Protein AF-A0A7C6THB0-F1 (afdb_monomer_lite)

Foldseek 3Di:
DLVPPPPPDAADPVPPPPRDHPVNLVVQCVVVVHDSVVSVVVVVVVVVCQCVVVDPDPVDHDD

Radius of gyration: 13.29 Å; chains: 1; bounding box: 29×30×32 Å

Sequence (63 aa):
MCLNCGCMEPDNRHGDERRIVMEDVVAAARATGMSIDDTIDTIRETLDRIQEGELRSQAWTPE

pLDDT: mean 93.66, std 7.18, range [52.41, 98.31]

Structure (mmCIF, N/CA/C/O backbone):
data_AF-A0A7C6THB0-F1
#
_entry.id   AF-A0A7C6THB0-F1
#
loop_
_atom_site.group_PDB
_atom_site.id
_atom_site.type_symbol
_atom_site.label_atom_id
_atom_site.label_alt_id
_atom_site.label_comp_id
_atom_site.label_asym_id
_atom_site.label_entity_id
_atom_site.label_seq_id
_atom_site.pdbx_PDB_ins_code
_atom_site.Cartn_x
_atom_site.Cartn_y
_atom_site.Cartn_z
_atom_site.occupancy
_atom_site.B_iso_or_equiv
_atom_site.auth_seq_id
_atom_site.auth_comp_id
_atom_site.auth_asym_id
_atom_site.auth_atom_id
_atom_site.pdbx_PDB_model_num
ATOM 1 N N . MET A 1 1 ? 10.170 -4.634 -3.897 1.00 52.41 1 MET A N 1
ATOM 2 C CA . MET A 1 1 ? 9.829 -6.056 -3.972 1.00 52.41 1 MET A CA 1
ATOM 3 C C . MET A 1 1 ? 9.018 -6.204 -5.243 1.00 52.41 1 MET A C 1
ATOM 5 O O . MET A 1 1 ? 8.232 -5.301 -5.453 1.00 52.41 1 MET A O 1
ATOM 9 N N . CYS A 1 2 ? 8.887 -7.356 -5.884 1.00 67.19 2 CYS A N 1
ATOM 10 C CA . CYS A 1 2 ? 7.503 -7.800 -5.942 1.00 67.19 2 CYS A CA 1
ATOM 11 C C . CYS A 1 2 ? 7.196 -8.092 -4.469 1.00 67.19 2 CYS A C 1
ATOM 13 O O . CYS A 1 2 ? 7.634 -9.113 -3.936 1.00 67.19 2 CYS A O 1
ATOM 15 N N . LEU A 1 3 ? 6.672 -7.086 -3.760 1.00 86.56 3 LEU A N 1
ATOM 16 C CA . LEU A 1 3 ? 6.679 -6.994 -2.294 1.00 86.56 3 LEU A CA 1
ATOM 17 C C . LEU A 1 3 ? 5.849 -8.113 -1.660 1.00 86.56 3 LEU A C 1
ATOM 19 O O . LEU A 1 3 ? 5.950 -8.365 -0.468 1.00 86.56 3 LEU A O 1
ATOM 23 N N . ASN A 1 4 ? 5.083 -8.818 -2.486 1.00 88.31 4 ASN A N 1
ATOM 24 C CA . ASN A 1 4 ? 4.223 -9.929 -2.135 1.00 88.31 4 ASN A CA 1
ATOM 25 C C . ASN A 1 4 ? 4.593 -11.268 -2.816 1.00 88.31 4 ASN A C 1
ATOM 27 O O . ASN A 1 4 ? 3.849 -12.228 -2.657 1.00 88.31 4 ASN A O 1
ATOM 31 N N . CYS A 1 5 ? 5.694 -11.365 -3.582 1.00 86.75 5 CYS A N 1
ATOM 32 C CA . CYS A 1 5 ? 6.078 -12.598 -4.307 1.00 86.75 5 CYS A CA 1
ATOM 33 C C . CYS A 1 5 ? 7.343 -13.287 -3.755 1.00 86.75 5 CYS A C 1
ATOM 35 O O . CYS A 1 5 ? 7.618 -14.430 -4.109 1.00 86.75 5 CYS A O 1
ATOM 37 N N . GLY A 1 6 ? 8.140 -12.614 -2.916 1.00 85.12 6 GLY A N 1
ATOM 38 C CA . GLY A 1 6 ? 9.316 -13.213 -2.261 1.00 85.12 6 GLY A CA 1
ATOM 39 C C . GLY A 1 6 ? 10.585 -13.353 -3.122 1.00 85.12 6 GLY A C 1
ATOM 40 O O . GLY A 1 6 ? 11.601 -13.818 -2.618 1.00 85.12 6 GLY A O 1
ATOM 41 N N . CYS A 1 7 ? 10.577 -12.914 -4.387 1.00 90.38 7 CYS A N 1
ATOM 42 C CA . CYS A 1 7 ? 11.735 -12.974 -5.299 1.00 90.38 7 CYS A CA 1
ATOM 43 C C . CYS A 1 7 ? 12.805 -11.887 -5.071 1.00 90.38 7 CYS A C 1
ATOM 45 O O . CYS A 1 7 ? 13.839 -11.905 -5.728 1.00 90.38 7 CYS A O 1
ATOM 47 N N . MET A 1 8 ? 12.564 -10.933 -4.165 1.00 88.69 8 MET A N 1
ATOM 48 C CA . MET A 1 8 ? 13.462 -9.810 -3.857 1.00 88.69 8 MET A CA 1
ATOM 49 C C . MET A 1 8 ? 13.782 -8.851 -5.024 1.00 88.69 8 MET A C 1
ATOM 51 O O . MET A 1 8 ? 14.775 -8.134 -4.958 1.00 88.69 8 MET A O 1
ATOM 55 N N . GLU A 1 9 ? 12.922 -8.743 -6.044 1.00 93.81 9 GLU A N 1
ATOM 56 C CA . GLU A 1 9 ? 13.076 -7.775 -7.151 1.00 93.81 9 GLU A CA 1
ATOM 57 C C . GLU A 1 9 ? 12.197 -6.501 -6.997 1.00 93.81 9 GLU A C 1
ATOM 59 O O . GLU A 1 9 ? 11.070 -6.493 -7.483 1.00 93.81 9 GLU A O 1
ATOM 64 N N . PRO A 1 10 ? 12.645 -5.434 -6.282 1.00 92.69 10 PRO A N 1
ATOM 65 C CA . PRO A 1 10 ? 12.221 -4.033 -6.372 1.00 92.69 10 PRO A CA 1
ATOM 66 C C . PRO A 1 10 ? 10.862 -3.637 -6.928 1.00 92.69 10 PRO A C 1
ATOM 68 O O . PRO A 1 10 ? 9.921 -3.250 -6.235 1.00 92.69 10 PRO A O 1
ATOM 71 N N . ASP A 1 11 ? 10.893 -3.692 -8.243 1.00 93.94 11 ASP A N 1
ATOM 72 C CA . ASP A 1 11 ? 10.151 -2.875 -9.181 1.00 93.94 11 ASP A CA 1
ATOM 73 C C . ASP A 1 11 ? 9.622 -3.766 -10.316 1.00 93.94 11 ASP A C 1
ATOM 75 O O . ASP A 1 11 ? 9.091 -3.282 -11.311 1.00 93.94 11 ASP A O 1
ATOM 79 N N . ASN A 1 12 ? 9.787 -5.090 -10.191 1.00 92.94 12 ASN A N 1
ATOM 80 C CA . ASN A 1 12 ? 9.416 -6.045 -11.221 1.00 92.94 12 ASN A CA 1
ATOM 81 C C . ASN A 1 12 ? 8.030 -6.639 -10.950 1.00 92.94 12 ASN A C 1
ATOM 83 O O . ASN A 1 12 ? 7.830 -7.422 -10.020 1.00 92.94 12 ASN A O 1
ATOM 87 N N . ARG A 1 13 ? 7.068 -6.316 -11.820 1.00 92.44 13 ARG A N 1
ATOM 88 C CA . ARG A 1 13 ? 5.718 -6.903 -11.795 1.00 92.44 13 ARG A CA 1
ATOM 89 C C . ARG A 1 13 ? 5.652 -8.289 -12.451 1.00 92.44 13 ARG A C 1
ATOM 91 O O . ARG A 1 13 ? 4.607 -8.918 -12.411 1.00 92.44 13 ARG A O 1
ATOM 98 N N . HIS A 1 14 ? 6.721 -8.787 -13.079 1.00 92.00 14 HIS A N 1
ATOM 99 C CA . HIS A 1 14 ? 6.759 -10.060 -13.823 1.00 92.00 14 HIS A CA 1
ATOM 100 C C . HIS A 1 14 ? 5.505 -10.324 -14.688 1.00 92.00 14 HIS A C 1
ATOM 102 O O . HIS A 1 14 ? 4.979 -11.437 -14.722 1.00 92.00 14 HIS A O 1
ATOM 108 N N . GLY A 1 15 ? 5.001 -9.283 -15.355 1.00 92.50 15 GLY A N 1
ATOM 109 C CA . GLY A 1 15 ? 3.841 -9.373 -16.244 1.00 92.50 15 GLY A CA 1
ATOM 110 C C . GLY A 1 15 ? 2.464 -9.455 -15.570 1.00 92.50 15 GLY A C 1
ATOM 111 O O . GLY A 1 15 ? 1.491 -9.663 -16.284 1.00 92.50 15 GLY A O 1
ATOM 112 N N . ASP A 1 16 ? 2.348 -9.285 -14.247 1.00 92.81 16 ASP A N 1
ATOM 113 C CA . ASP A 1 16 ? 1.053 -9.205 -13.551 1.00 92.81 16 ASP A CA 1
ATOM 114 C C . ASP A 1 16 ? 0.921 -7.881 -12.789 1.00 92.81 16 ASP A C 1
ATOM 116 O O . ASP A 1 16 ? 1.579 -7.648 -11.774 1.00 92.81 16 ASP A O 1
ATOM 120 N N . GLU A 1 17 ? 0.042 -7.011 -13.279 1.00 92.06 17 GLU A N 1
ATOM 121 C CA . GLU A 1 17 ? -0.175 -5.662 -12.745 1.00 92.06 17 GLU A CA 1
ATOM 122 C C . GLU A 1 17 ? -0.711 -5.652 -11.308 1.00 92.06 17 GLU A C 1
ATOM 124 O O . GLU A 1 17 ? -0.540 -4.666 -10.599 1.00 92.06 17 GLU A O 1
ATOM 129 N N . ARG A 1 18 ? -1.303 -6.758 -10.839 1.00 92.00 18 ARG A N 1
ATOM 130 C CA . ARG A 1 18 ? -1.876 -6.868 -9.485 1.00 92.00 18 ARG A CA 1
ATOM 131 C C . ARG A 1 18 ? -0.816 -7.024 -8.392 1.00 92.00 18 ARG A C 1
ATOM 133 O O . ARG A 1 18 ? -1.149 -7.091 -7.210 1.00 92.00 18 ARG A O 1
ATOM 140 N N . ARG A 1 19 ? 0.457 -7.157 -8.764 1.00 92.31 19 ARG A N 1
ATOM 141 C CA . ARG A 1 19 ? 1.574 -7.261 -7.821 1.00 92.31 19 ARG A CA 1
ATOM 142 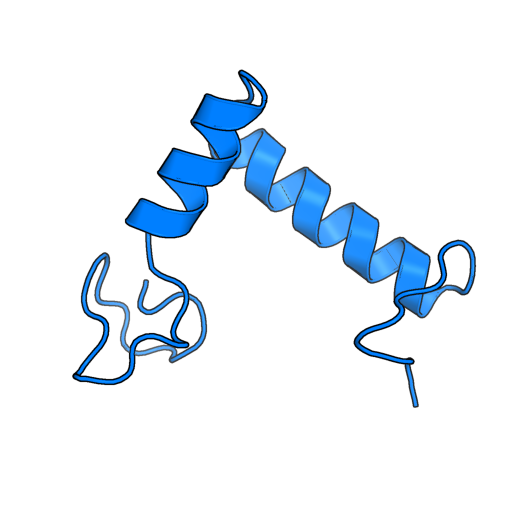C C . ARG A 1 19 ? 1.934 -5.900 -7.255 1.00 92.31 19 ARG A C 1
ATOM 144 O O . ARG A 1 19 ? 2.023 -4.935 -8.003 1.00 92.31 19 ARG A O 1
ATOM 151 N N . ILE A 1 20 ? 2.220 -5.869 -5.956 1.00 94.19 20 ILE A N 1
ATOM 152 C CA . ILE A 1 20 ? 2.657 -4.659 -5.259 1.00 94.19 20 ILE A CA 1
ATOM 153 C C . ILE A 1 20 ? 4.165 -4.500 -5.460 1.00 94.19 20 ILE A C 1
ATOM 155 O O . ILE A 1 20 ? 4.930 -5.398 -5.098 1.00 94.19 20 ILE A O 1
ATOM 159 N N . VAL A 1 21 ? 4.594 -3.369 -6.013 1.00 95.38 21 VAL A N 1
ATOM 160 C CA . VAL A 1 21 ? 6.011 -3.009 -6.187 1.00 95.38 21 VAL A CA 1
ATOM 161 C C . VAL A 1 21 ? 6.384 -1.743 -5.419 1.00 95.38 21 VAL A C 1
ATOM 163 O O . VAL A 1 21 ? 5.518 -1.086 -4.844 1.00 95.38 21 VAL A O 1
ATOM 166 N N . MET A 1 22 ? 7.675 -1.390 -5.364 1.00 95.31 22 MET A N 1
ATOM 167 C CA . MET A 1 22 ? 8.106 -0.183 -4.638 1.00 95.31 22 MET A CA 1
ATOM 168 C C . MET A 1 22 ? 7.454 1.096 -5.168 1.00 95.31 22 MET A C 1
ATOM 170 O O . MET A 1 22 ? 7.159 1.985 -4.373 1.00 95.31 22 MET A O 1
ATOM 174 N N . GLU A 1 23 ? 7.185 1.181 -6.473 1.00 95.56 23 GLU A N 1
ATOM 175 C CA . GLU A 1 23 ? 6.453 2.305 -7.066 1.00 95.56 23 GLU A CA 1
ATOM 176 C C . GLU A 1 23 ? 5.089 2.531 -6.393 1.00 95.56 23 GLU A C 1
ATOM 178 O O . GLU A 1 23 ? 4.749 3.675 -6.094 1.00 95.56 23 GLU A O 1
ATOM 183 N N . ASP A 1 24 ? 4.350 1.462 -6.075 1.00 96.00 24 ASP A N 1
ATOM 184 C CA . ASP A 1 24 ? 3.027 1.560 -5.446 1.00 96.00 24 ASP A CA 1
ATOM 185 C C . ASP A 1 24 ? 3.130 2.141 -4.026 1.00 96.00 24 ASP A C 1
ATOM 187 O O . ASP A 1 24 ? 2.352 3.015 -3.642 1.00 96.00 24 ASP A O 1
ATOM 191 N N . VAL A 1 25 ? 4.141 1.710 -3.261 1.00 95.94 25 VAL A N 1
ATOM 192 C CA . VAL A 1 25 ? 4.402 2.219 -1.902 1.00 95.94 25 VAL A CA 1
ATOM 193 C C . VAL A 1 25 ? 4.833 3.685 -1.943 1.00 95.94 25 VAL A C 1
ATOM 195 O O . VAL A 1 25 ? 4.334 4.499 -1.169 1.00 95.94 25 VAL A O 1
ATOM 198 N N . VAL A 1 26 ? 5.725 4.050 -2.870 1.00 97.25 26 VAL A N 1
ATOM 199 C CA . VAL A 1 26 ? 6.179 5.439 -3.047 1.00 97.25 26 VAL A CA 1
ATOM 200 C C . VAL A 1 26 ? 5.020 6.345 -3.464 1.00 97.25 26 VAL A C 1
ATOM 202 O O . VAL A 1 26 ? 4.913 7.467 -2.965 1.00 97.25 26 VAL A O 1
ATOM 205 N N . ALA A 1 27 ? 4.151 5.885 -4.365 1.00 97.50 27 ALA A N 1
ATOM 206 C CA . ALA A 1 27 ? 2.975 6.635 -4.787 1.00 97.50 27 ALA A CA 1
ATOM 207 C C . ALA A 1 27 ? 2.003 6.863 -3.618 1.00 97.50 27 ALA A C 1
ATOM 209 O O . ALA A 1 27 ? 1.555 7.994 -3.420 1.00 97.50 27 ALA A O 1
ATOM 210 N N . ALA A 1 28 ? 1.738 5.830 -2.810 1.00 97.31 28 ALA A N 1
ATOM 211 C CA . ALA A 1 28 ? 0.896 5.934 -1.619 1.00 97.31 28 ALA A CA 1
ATOM 212 C C . ALA A 1 28 ? 1.470 6.921 -0.588 1.00 97.31 28 ALA A C 1
ATOM 214 O O . ALA A 1 28 ? 0.762 7.829 -0.155 1.00 97.31 28 ALA A O 1
ATOM 215 N N . ALA A 1 29 ? 2.764 6.807 -0.274 1.00 98.06 29 ALA A N 1
ATOM 216 C CA . ALA A 1 29 ? 3.455 7.700 0.656 1.00 98.06 29 ALA A CA 1
ATOM 217 C C . ALA A 1 29 ? 3.385 9.169 0.204 1.00 98.06 29 ALA A C 1
ATOM 219 O O . ALA A 1 29 ? 3.075 10.071 0.982 1.00 98.06 29 ALA A O 1
ATOM 220 N N . ARG A 1 30 ? 3.602 9.427 -1.094 1.00 98.19 30 ARG A N 1
ATOM 221 C CA . ARG A 1 30 ? 3.499 10.777 -1.672 1.00 98.19 30 ARG A CA 1
ATOM 222 C C . ARG A 1 30 ? 2.084 11.340 -1.617 1.00 98.19 30 ARG A C 1
ATOM 224 O O . ARG A 1 30 ? 1.936 12.539 -1.405 1.00 98.19 30 ARG A O 1
ATOM 231 N N . ALA A 1 31 ? 1.064 10.507 -1.815 1.00 98.31 31 ALA A N 1
ATOM 232 C CA . ALA A 1 31 ? -0.329 10.945 -1.790 1.00 98.31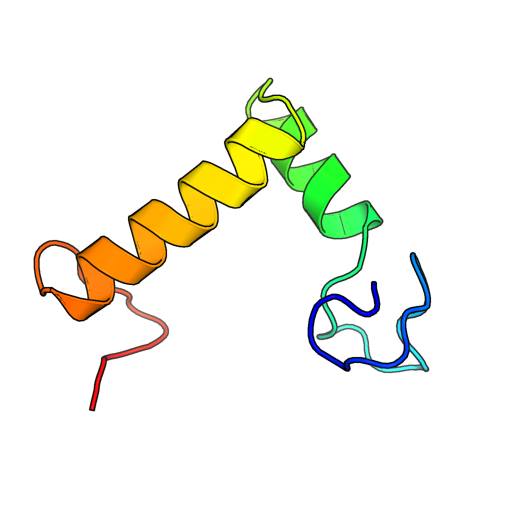 31 ALA A CA 1
ATOM 233 C C . ALA A 1 31 ? -0.762 11.455 -0.404 1.00 98.31 31 ALA A C 1
ATOM 235 O O . ALA A 1 31 ? -1.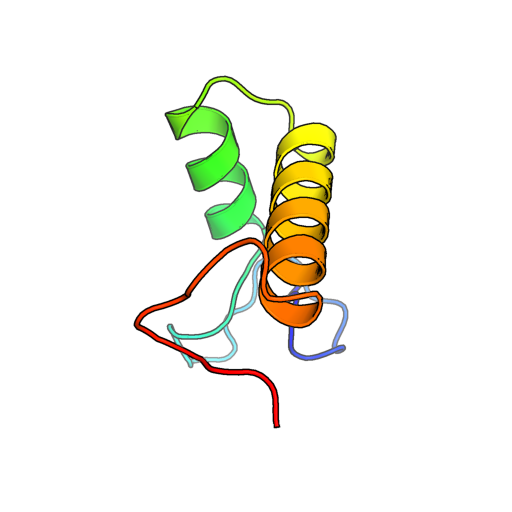629 12.323 -0.320 1.00 98.31 31 ALA A O 1
ATOM 236 N N . THR A 1 32 ? -0.150 10.946 0.668 1.00 96.81 32 THR A N 1
ATOM 237 C CA . THR A 1 32 ? -0.464 11.311 2.060 1.00 96.81 32 THR A CA 1
ATOM 238 C C . THR A 1 32 ? 0.585 12.214 2.713 1.00 96.81 32 THR A C 1
ATOM 240 O O . THR A 1 32 ? 0.347 12.730 3.802 1.00 96.81 32 THR A O 1
ATOM 243 N N . GLY A 1 33 ? 1.735 12.428 2.066 1.00 97.81 33 GLY A N 1
ATOM 244 C CA . GLY A 1 33 ? 2.865 13.164 2.640 1.00 97.81 33 GLY A CA 1
ATOM 245 C C . GLY A 1 33 ? 3.626 12.389 3.723 1.00 97.81 33 GLY A C 1
ATOM 246 O O . GLY A 1 33 ? 4.348 13.002 4.506 1.00 97.81 33 GLY A O 1
ATOM 247 N N . MET A 1 34 ? 3.460 11.066 3.782 1.00 97.69 34 MET A N 1
ATOM 248 C CA . MET A 1 34 ? 4.130 10.181 4.739 1.00 97.69 34 MET A CA 1
ATOM 249 C C . MET A 1 34 ? 5.513 9.744 4.244 1.00 97.69 34 MET A C 1
ATOM 251 O O . MET A 1 34 ? 5.804 9.770 3.044 1.00 97.69 34 MET A O 1
ATOM 255 N N . SER A 1 35 ? 6.372 9.306 5.169 1.00 98.31 35 SER A N 1
ATOM 256 C CA . SER A 1 35 ? 7.583 8.571 4.803 1.00 98.31 35 SER A CA 1
ATOM 257 C C . SER A 1 35 ? 7.235 7.157 4.308 1.00 98.31 35 SER A C 1
ATOM 259 O O . SER A 1 35 ? 6.108 6.676 4.466 1.00 98.31 35 SER A O 1
ATOM 261 N N . ILE A 1 36 ? 8.203 6.477 3.686 1.00 97.00 36 ILE A N 1
ATOM 262 C CA . ILE A 1 36 ? 8.023 5.081 3.257 1.00 97.00 36 ILE A CA 1
ATOM 263 C C . ILE A 1 36 ? 7.798 4.171 4.467 1.00 97.00 36 ILE A C 1
ATOM 265 O O . ILE A 1 36 ? 6.897 3.336 4.422 1.00 97.00 36 ILE A O 1
ATOM 269 N N . ASP A 1 37 ? 8.565 4.364 5.542 1.00 97.44 37 ASP A N 1
ATOM 270 C CA . ASP A 1 37 ? 8.453 3.559 6.761 1.00 97.44 37 ASP A CA 1
ATOM 271 C C . ASP A 1 37 ? 7.081 3.755 7.424 1.00 97.44 37 ASP A C 1
ATOM 273 O O . ASP A 1 37 ? 6.368 2.775 7.639 1.00 97.44 37 ASP A O 1
ATOM 277 N N . ASP A 1 38 ? 6.635 5.006 7.599 1.00 98.25 38 ASP A N 1
ATOM 278 C CA . ASP A 1 38 ? 5.312 5.305 8.176 1.00 98.25 38 ASP A CA 1
ATOM 279 C C . ASP A 1 38 ? 4.168 4.716 7.338 1.00 98.25 38 ASP A C 1
ATOM 281 O O . ASP A 1 38 ? 3.154 4.268 7.875 1.00 98.25 38 ASP A O 1
ATOM 285 N N . THR A 1 39 ? 4.319 4.700 6.009 1.00 97.50 39 THR A N 1
ATOM 286 C CA . THR A 1 39 ? 3.325 4.109 5.101 1.00 97.50 39 THR A CA 1
ATOM 287 C C . THR A 1 39 ? 3.207 2.603 5.334 1.00 97.50 39 THR A C 1
ATOM 289 O O . THR A 1 39 ? 2.097 2.077 5.411 1.00 97.50 39 THR A O 1
ATOM 292 N N . ILE A 1 40 ? 4.336 1.900 5.469 1.00 96.19 40 ILE A N 1
ATOM 293 C CA . ILE A 1 40 ? 4.351 0.458 5.741 1.00 96.19 40 ILE A CA 1
ATOM 294 C C . ILE A 1 40 ? 3.798 0.150 7.133 1.00 96.19 40 ILE A C 1
ATOM 296 O O . ILE A 1 40 ? 3.002 -0.781 7.272 1.00 9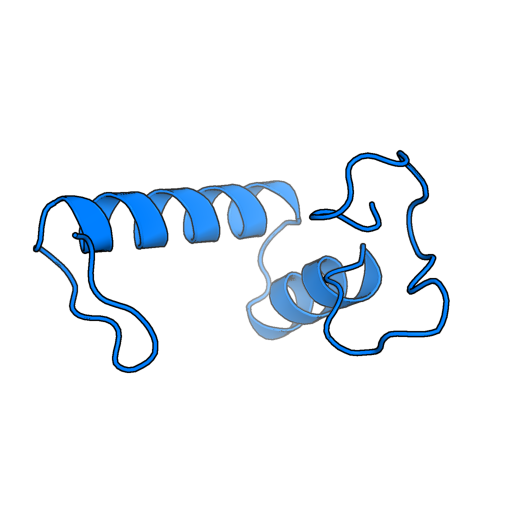6.19 40 ILE A O 1
ATOM 300 N N . ASP A 1 41 ? 4.174 0.929 8.144 1.00 97.94 41 ASP A N 1
ATOM 301 C CA . ASP A 1 41 ? 3.689 0.731 9.510 1.00 97.94 41 ASP A CA 1
ATOM 302 C C . ASP A 1 41 ? 2.182 0.994 9.614 1.00 97.94 41 ASP A C 1
ATOM 304 O O . ASP A 1 41 ? 1.457 0.182 10.185 1.00 97.94 41 ASP A O 1
ATOM 308 N N . THR A 1 42 ? 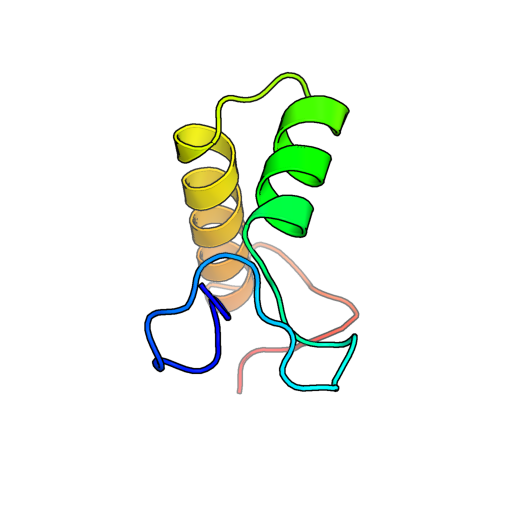1.674 2.027 8.936 1.00 98.00 42 THR A N 1
ATOM 309 C CA . THR A 1 42 ? 0.228 2.298 8.847 1.00 98.00 42 THR A CA 1
ATOM 310 C C . THR A 1 42 ? -0.532 1.149 8.176 1.00 98.00 42 THR A C 1
ATOM 312 O O . THR A 1 42 ? -1.629 0.787 8.610 1.00 98.00 42 THR A O 1
ATOM 315 N N . ILE A 1 43 ? 0.029 0.550 7.115 1.00 96.25 43 ILE A N 1
ATOM 316 C CA . ILE A 1 43 ? -0.570 -0.617 6.444 1.00 96.25 43 ILE A CA 1
ATOM 317 C C . ILE A 1 43 ? -0.658 -1.806 7.409 1.00 96.25 43 ILE A C 1
ATOM 319 O O . ILE A 1 43 ? -1.703 -2.456 7.466 1.00 96.25 43 ILE A O 1
ATOM 323 N N . ARG A 1 44 ? 0.413 -2.079 8.168 1.00 97.25 44 ARG A N 1
ATOM 324 C CA . ARG A 1 44 ? 0.449 -3.159 9.168 1.00 97.25 44 ARG A CA 1
ATOM 325 C C . ARG A 1 44 ? -0.575 -2.932 10.274 1.00 97.25 44 ARG A C 1
ATOM 327 O O . ARG A 1 44 ? -1.420 -3.792 10.480 1.00 97.25 44 ARG A O 1
ATOM 334 N N . GLU A 1 45 ? -0.575 -1.750 10.888 1.00 98.25 45 GLU A N 1
ATOM 335 C CA . GLU A 1 45 ? -1.524 -1.404 11.951 1.00 98.25 45 GLU A CA 1
ATOM 336 C C . GLU A 1 45 ? -2.978 -1.514 11.467 1.00 98.25 45 GLU A C 1
ATOM 338 O O . GLU A 1 45 ? -3.842 -2.049 12.158 1.00 98.25 45 GLU A O 1
ATOM 343 N N . THR A 1 46 ? -3.267 -1.059 10.244 1.00 97.56 46 THR A N 1
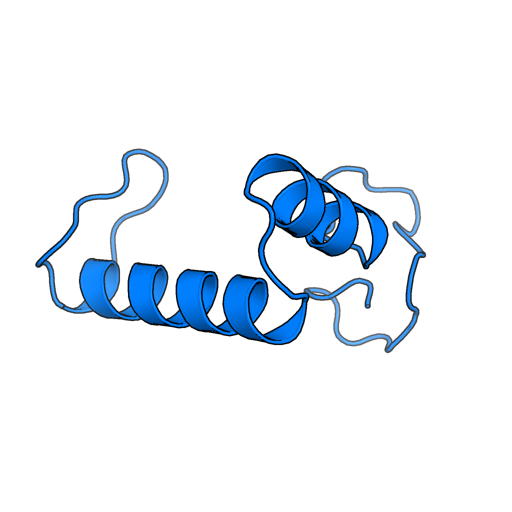ATOM 344 C CA . THR A 1 46 ? -4.615 -1.177 9.670 1.00 97.56 46 THR A CA 1
ATOM 345 C C . THR A 1 46 ? -5.031 -2.641 9.505 1.00 97.56 46 THR A C 1
ATOM 347 O O . THR A 1 46 ? -6.185 -2.976 9.776 1.00 97.56 46 THR A O 1
ATOM 350 N N . LEU A 1 47 ? -4.116 -3.513 9.064 1.00 97.00 47 LEU A N 1
ATOM 351 C CA . LEU A 1 47 ? -4.377 -4.947 8.934 1.00 97.00 47 LEU A CA 1
ATOM 352 C C . LEU A 1 47 ? -4.635 -5.597 10.298 1.00 97.00 47 LEU A C 1
ATOM 354 O O . LEU A 1 47 ? -5.624 -6.320 10.428 1.00 97.00 47 LEU A O 1
ATOM 358 N N . ASP A 1 48 ? -3.801 -5.304 11.295 1.00 97.69 48 ASP A N 1
ATOM 359 C CA . ASP A 1 48 ? -3.929 -5.839 12.656 1.00 97.69 48 ASP A CA 1
ATOM 360 C C . ASP A 1 48 ? -5.300 -5.475 13.248 1.00 97.69 48 ASP A C 1
ATOM 362 O O . ASP A 1 48 ? -6.059 -6.338 13.689 1.00 97.69 48 ASP A O 1
ATOM 366 N N . ARG A 1 49 ? -5.714 -4.212 13.108 1.00 97.69 49 ARG A N 1
ATOM 367 C CA . ARG A 1 49 ? -7.022 -3.735 13.586 1.00 97.69 49 ARG A CA 1
ATOM 368 C C . ARG A 1 49 ? -8.213 -4.346 12.842 1.00 97.69 49 ARG A C 1
ATOM 370 O O . ARG A 1 49 ? -9.303 -4.455 13.406 1.00 97.69 49 ARG A O 1
ATOM 377 N N . ILE A 1 50 ? -8.047 -4.744 11.575 1.00 97.81 50 ILE A N 1
ATOM 378 C CA . ILE A 1 50 ? -9.071 -5.522 10.853 1.00 97.81 50 ILE A CA 1
ATOM 379 C C . ILE A 1 50 ? -9.156 -6.941 11.425 1.00 97.81 50 ILE A C 1
ATOM 381 O O . ILE A 1 50 ? -10.260 -7.449 11.619 1.00 97.81 50 ILE A O 1
ATOM 385 N N . GLN A 1 51 ? -8.015 -7.576 11.704 1.00 96.00 51 GLN A N 1
ATOM 386 C CA . GLN A 1 51 ? -7.952 -8.920 12.290 1.00 96.00 51 GLN A CA 1
ATOM 387 C C . GLN A 1 51 ? -8.562 -8.978 13.692 1.00 96.00 51 GLN A C 1
ATOM 389 O O . GLN A 1 51 ? -9.271 -9.927 14.017 1.00 96.00 51 GLN A O 1
ATOM 394 N N . GLU A 1 52 ? -8.358 -7.933 14.487 1.00 96.56 52 GLU A N 1
ATOM 395 C CA . GLU A 1 52 ? -8.935 -7.782 15.827 1.00 96.56 52 GLU A CA 1
ATOM 396 C C . GLU A 1 52 ? -10.427 -7.398 15.803 1.00 96.56 52 GLU A C 1
ATOM 398 O O . GLU A 1 52 ? -11.095 -7.384 16.838 1.00 96.56 52 GLU A O 1
ATOM 403 N N . GLY A 1 53 ? -10.983 -7.108 14.621 1.00 95.94 53 GLY A N 1
ATOM 404 C CA . GLY A 1 53 ? -12.389 -6.750 14.437 1.00 95.94 53 GLY A CA 1
ATOM 405 C C . GLY A 1 53 ? -12.734 -5.302 14.800 1.00 95.94 53 GLY A C 1
ATOM 406 O O . GLY A 1 53 ? -13.916 -4.949 14.815 1.00 95.94 53 GLY A O 1
ATOM 407 N N . GLU A 1 54 ? -11.736 -4.452 15.058 1.00 97.50 54 GLU A N 1
ATOM 408 C CA . GLU A 1 54 ? -11.926 -3.019 15.311 1.00 97.50 54 GLU A CA 1
ATOM 409 C C . GLU A 1 54 ? -12.313 -2.253 14.041 1.00 97.50 54 GLU A C 1
ATOM 411 O O . GLU A 1 54 ? -13.091 -1.296 14.083 1.00 97.50 54 GLU A O 1
ATOM 416 N N . LEU A 1 55 ? -11.766 -2.679 12.899 1.00 97.19 55 LEU A N 1
ATOM 417 C CA . LEU A 1 55 ? -12.051 -2.140 11.574 1.00 97.19 55 LEU A CA 1
ATOM 418 C C . LEU A 1 55 ? -12.676 -3.217 10.682 1.00 97.19 55 LEU A C 1
ATOM 420 O O . LEU A 1 55 ? -12.390 -4.404 10.802 1.00 97.19 55 LEU A O 1
ATOM 424 N N . ARG A 1 56 ? -13.531 -2.802 9.741 1.00 95.44 56 ARG A N 1
ATOM 425 C CA . ARG A 1 56 ? -14.152 -3.704 8.758 1.00 95.44 56 ARG A CA 1
ATOM 426 C C . ARG A 1 56 ? -13.708 -3.349 7.348 1.00 95.44 56 ARG A C 1
ATOM 428 O O . ARG A 1 56 ? -14.081 -2.297 6.830 1.00 95.44 56 ARG A O 1
ATOM 435 N N . SER A 1 57 ? -12.967 -4.250 6.709 1.00 96.19 57 SER A N 1
ATOM 436 C CA . SER A 1 57 ? -12.677 -4.156 5.278 1.00 96.19 57 SER A CA 1
ATOM 437 C C . SER A 1 57 ? -13.877 -4.627 4.452 1.00 96.19 57 SER A C 1
ATOM 439 O O . SER A 1 57 ? -14.570 -5.572 4.815 1.00 96.19 57 SER A O 1
ATOM 441 N N . GLN A 1 58 ? -14.133 -3.950 3.330 1.00 95.81 58 GLN A N 1
ATOM 442 C CA . GLN A 1 58 ? -15.129 -4.385 2.339 1.00 95.81 58 GLN A CA 1
ATOM 443 C C . GLN A 1 58 ? -14.554 -5.407 1.349 1.00 95.81 58 GLN A C 1
ATOM 445 O O . GLN A 1 58 ? -15.304 -6.065 0.636 1.00 95.81 58 GLN A O 1
ATOM 450 N N . ALA A 1 59 ? -13.224 -5.512 1.278 1.00 95.06 59 ALA A N 1
ATOM 451 C CA . ALA A 1 59 ? -12.520 -6.367 0.328 1.00 95.06 59 ALA A CA 1
ATOM 452 C C . ALA A 1 59 ? -12.109 -7.716 0.932 1.00 95.06 59 ALA A C 1
ATOM 454 O O . ALA A 1 59 ? -11.856 -8.666 0.197 1.00 95.06 59 ALA A O 1
ATOM 455 N N . TRP A 1 60 ? -12.007 -7.796 2.259 1.00 93.75 60 TRP A N 1
ATOM 456 C CA . TRP A 1 60 ? -11.537 -8.982 2.961 1.00 93.75 60 TRP A CA 1
ATOM 457 C C . TRP A 1 60 ? -12.137 -9.056 4.365 1.00 93.75 60 TRP A C 1
ATOM 459 O O . TRP A 1 60 ? -12.414 -8.033 4.990 1.00 93.75 60 TRP A O 1
ATOM 469 N N . THR A 1 61 ? -12.335 -10.267 4.869 1.00 92.00 61 THR A N 1
ATOM 470 C CA . THR A 1 61 ? -12.751 -10.535 6.247 1.00 92.00 61 THR A CA 1
ATOM 471 C C . THR A 1 61 ? -11.837 -11.630 6.796 1.00 92.00 61 THR A C 1
ATOM 473 O O . THR A 1 61 ? -11.605 -12.598 6.068 1.00 92.00 61 THR A O 1
ATOM 476 N N . PRO A 1 62 ? -11.295 -11.481 8.019 1.00 89.38 62 PRO A N 1
ATOM 477 C CA . PRO A 1 62 ? -10.547 -12.551 8.677 1.00 89.38 62 PRO A CA 1
ATOM 478 C C . PRO A 1 62 ? -11.398 -13.825 8.805 1.00 89.38 62 PRO A C 1
ATOM 480 O O . PRO A 1 62 ? -12.595 -13.723 9.080 1.00 89.38 62 PRO A O 1
ATOM 483 N N . GLU A 1 63 ? -10.787 -14.992 8.576 1.00 83.38 63 GLU A N 1
ATOM 484 C CA . GLU A 1 63 ? -11.415 -16.312 8.783 1.00 83.38 63 GLU A CA 1
ATOM 485 C C . GLU A 1 63 ? -11.459 -16.712 10.262 1.00 83.38 63 GLU A C 1
ATOM 487 O O . GLU A 1 63 ? -10.495 -16.386 10.995 1.00 83.38 63 GLU A O 1
#

Secondary structure (DSSP, 8-state):
--TTTSS--TT--TT-TTS--HHHHHHHHHHHT--HHHHHHHHHHHHHHHHTTSS--SS----